Protein AF-A0A3D4ALM8-F1 (afdb_monomer)

Structure (mmCIF, N/CA/C/O backbone):
data_AF-A0A3D4ALM8-F1
#
_entry.id   AF-A0A3D4ALM8-F1
#
loop_
_atom_site.group_PDB
_atom_site.id
_atom_site.type_symbol
_atom_site.label_atom_id
_atom_site.label_alt_id
_atom_site.label_comp_id
_atom_site.label_asym_id
_atom_site.label_entity_id
_atom_site.label_seq_id
_atom_site.pdbx_PDB_ins_code
_atom_site.Cartn_x
_atom_site.Cartn_y
_atom_site.Cartn_z
_atom_site.occupancy
_atom_site.B_iso_or_equiv
_atom_site.auth_seq_id
_atom_site.auth_comp_id
_atom_site.auth_asym_id
_atom_site.auth_atom_id
_atom_site.pdbx_PDB_model_num
ATOM 1 N N . ASP A 1 1 ? -22.310 3.776 -12.510 1.00 68.56 1 ASP A N 1
ATOM 2 C CA . ASP A 1 1 ? -21.178 2.919 -12.117 1.00 68.56 1 ASP A CA 1
ATOM 3 C C . ASP A 1 1 ? -19.859 3.567 -12.463 1.00 68.56 1 ASP A C 1
ATOM 5 O O . ASP A 1 1 ? -19.744 4.200 -13.508 1.00 68.56 1 ASP A O 1
ATOM 9 N N . MET A 1 2 ? -18.900 3.468 -11.549 1.00 73.81 2 MET A N 1
ATOM 10 C CA . MET A 1 2 ? -17.525 3.905 -11.762 1.00 73.81 2 MET A CA 1
ATOM 11 C C . MET A 1 2 ? -16.694 2.675 -12.172 1.00 73.81 2 MET A C 1
ATOM 13 O O . MET A 1 2 ? -16.631 1.730 -11.391 1.00 73.81 2 MET A O 1
ATOM 17 N N . PRO A 1 3 ? -16.089 2.646 -13.374 1.00 87.69 3 PRO A N 1
ATOM 18 C CA . PRO A 1 3 ? -15.426 1.460 -13.918 1.00 87.69 3 PRO A CA 1
ATOM 19 C C . PRO A 1 3 ? -13.968 1.373 -13.446 1.00 87.69 3 PRO A C 1
ATOM 21 O O . PRO A 1 3 ? -13.044 1.419 -14.256 1.00 87.69 3 PRO A O 1
ATOM 24 N N . PHE A 1 4 ? -13.752 1.338 -12.135 1.00 90.38 4 PHE A N 1
ATOM 25 C CA . PHE A 1 4 ? -12.431 1.097 -11.562 1.00 90.38 4 PHE A CA 1
ATOM 26 C C . PHE A 1 4 ? -12.441 -0.178 -10.725 1.00 90.38 4 PHE A C 1
ATOM 28 O O . PHE A 1 4 ? -13.438 -0.488 -10.085 1.00 90.38 4 PHE A O 1
ATOM 35 N N . ASP A 1 5 ? -11.309 -0.882 -10.721 1.00 95.38 5 ASP A N 1
ATOM 36 C CA . ASP A 1 5 ? -11.120 -2.141 -9.985 1.00 95.38 5 ASP A CA 1
ATOM 37 C C . ASP A 1 5 ? -10.186 -1.975 -8.771 1.00 95.38 5 ASP A C 1
ATOM 39 O O . ASP A 1 5 ? -10.072 -2.864 -7.924 1.00 95.38 5 A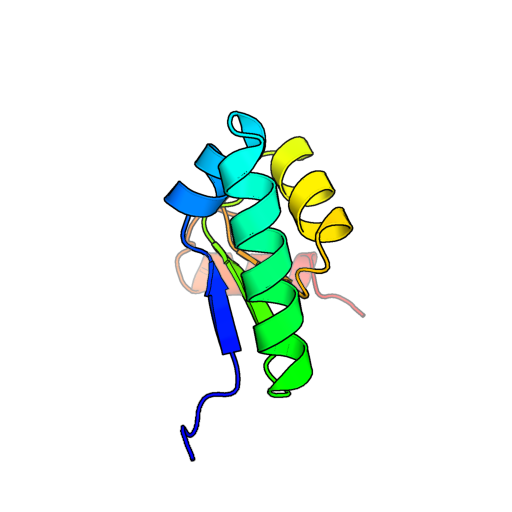SP A O 1
ATOM 43 N N . ILE A 1 6 ? -9.465 -0.847 -8.706 1.00 96.81 6 ILE A N 1
ATOM 44 C CA . ILE A 1 6 ? -8.372 -0.626 -7.755 1.00 96.81 6 ILE A CA 1
ATOM 45 C C . ILE A 1 6 ? -8.442 0.783 -7.156 1.00 96.81 6 ILE A C 1
ATOM 47 O O . ILE A 1 6 ? -8.416 1.777 -7.886 1.00 96.81 6 ILE A O 1
ATOM 51 N N . LEU A 1 7 ? -8.446 0.868 -5.825 1.00 96.81 7 LEU A N 1
ATOM 52 C CA . LEU A 1 7 ? -8.246 2.097 -5.060 1.00 96.81 7 LEU A CA 1
ATOM 53 C C . LEU A 1 7 ? -6.807 2.156 -4.536 1.00 96.81 7 LEU A C 1
ATOM 55 O O . LEU A 1 7 ? -6.307 1.207 -3.937 1.00 96.81 7 LEU A O 1
ATOM 59 N N . LYS A 1 8 ? -6.133 3.290 -4.734 1.00 97.56 8 LYS A N 1
ATOM 60 C CA . LYS A 1 8 ? -4.748 3.490 -4.288 1.00 97.56 8 LYS A CA 1
ATOM 61 C C . LYS A 1 8 ? -4.703 4.451 -3.103 1.00 97.56 8 LYS A C 1
ATOM 63 O O . LYS A 1 8 ? -5.252 5.548 -3.181 1.00 97.56 8 LYS A O 1
ATOM 68 N N . LEU A 1 9 ? -4.037 4.045 -2.026 1.00 97.69 9 LEU A N 1
ATOM 69 C CA . LEU A 1 9 ? -3.717 4.896 -0.882 1.00 97.69 9 LEU A CA 1
ATOM 70 C C . LEU A 1 9 ? -2.339 5.514 -1.117 1.00 97.69 9 LEU A C 1
ATOM 72 O O . LEU A 1 9 ? -1.353 4.790 -1.238 1.00 97.69 9 LEU A O 1
ATOM 76 N N . ASP A 1 10 ? -2.274 6.841 -1.208 1.00 96.75 10 ASP A N 1
ATOM 77 C CA . ASP A 1 10 ? -1.020 7.545 -1.468 1.00 96.75 10 ASP A CA 1
ATOM 78 C C . ASP A 1 10 ? -0.036 7.455 -0.287 1.00 96.75 10 ASP A C 1
ATOM 80 O O . ASP A 1 10 ? -0.400 7.158 0.854 1.00 96.75 10 ASP A O 1
ATOM 84 N N . ILE A 1 11 ? 1.233 7.774 -0.551 1.00 96.12 11 ILE A N 1
ATOM 85 C CA . ILE A 1 11 ? 2.290 7.741 0.467 1.00 96.12 11 ILE A CA 1
ATOM 86 C C . ILE A 1 11 ? 1.980 8.635 1.677 1.00 96.12 11 ILE A C 1
ATOM 88 O O . ILE A 1 11 ? 2.319 8.281 2.805 1.00 96.12 11 ILE A O 1
ATOM 92 N N . ASN A 1 12 ? 1.309 9.774 1.485 1.00 96.50 12 ASN A N 1
ATOM 93 C CA . ASN A 1 12 ? 1.003 10.700 2.576 1.00 96.50 12 ASN A CA 1
ATOM 94 C C . ASN A 1 12 ? -0.007 10.100 3.559 1.00 96.50 12 ASN A C 1
ATOM 96 O O . ASN A 1 12 ? 0.125 10.301 4.771 1.00 96.50 12 ASN A O 1
ATOM 100 N N . LEU A 1 13 ? -0.982 9.335 3.064 1.00 95.69 13 LEU A N 1
ATOM 101 C CA . LEU A 1 13 ? -1.898 8.551 3.885 1.00 95.69 13 LEU A CA 1
ATOM 102 C C . LEU A 1 13 ? -1.135 7.483 4.674 1.00 95.69 13 LEU A C 1
ATOM 104 O O . LEU A 1 13 ? -1.362 7.358 5.878 1.00 95.69 13 LEU A O 1
ATOM 108 N N . ILE A 1 14 ? -0.173 6.789 4.054 1.00 95.50 14 ILE A N 1
ATOM 109 C CA . I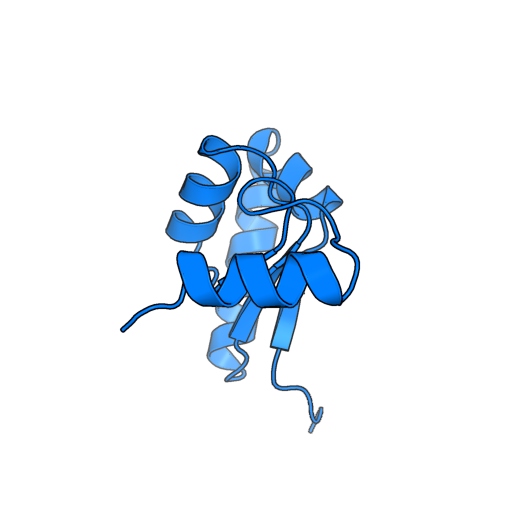LE A 1 14 ? 0.634 5.763 4.740 1.00 95.5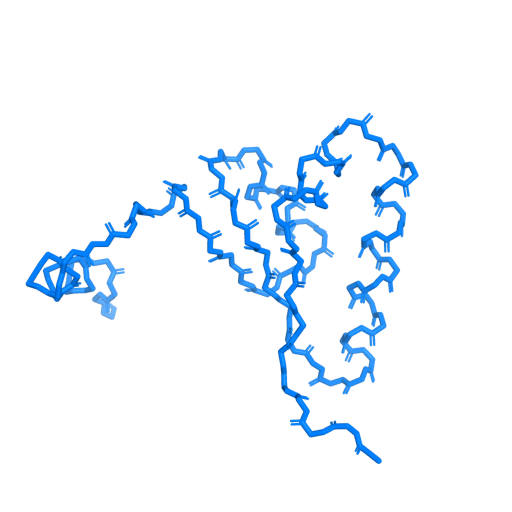0 14 ILE A CA 1
ATOM 110 C C . ILE A 1 14 ? 1.450 6.380 5.881 1.00 95.50 14 ILE A C 1
ATOM 112 O O . ILE A 1 14 ? 1.397 5.899 7.015 1.00 95.50 14 ILE A O 1
ATOM 116 N N . LYS A 1 15 ? 2.141 7.497 5.620 1.00 95.38 15 LYS A N 1
ATOM 117 C CA . LYS A 1 15 ? 2.896 8.223 6.655 1.00 95.38 15 LYS A CA 1
ATOM 118 C C . LYS A 1 15 ? 1.971 8.746 7.762 1.00 95.38 15 LYS A C 1
ATOM 120 O O . LYS A 1 15 ? 2.290 8.636 8.945 1.00 95.38 15 LYS A O 1
ATOM 125 N N . SER A 1 16 ? 0.788 9.252 7.405 1.00 95.75 16 SER A N 1
ATOM 126 C CA . SER A 1 16 ? -0.205 9.738 8.374 1.00 95.75 16 SER A CA 1
ATOM 127 C C . SER A 1 16 ? -0.767 8.619 9.255 1.00 95.75 16 SER A C 1
ATOM 129 O O . SER A 1 16 ? -0.986 8.836 10.449 1.00 95.75 16 SER A O 1
ATOM 131 N N . TYR A 1 17 ? -0.957 7.414 8.706 1.00 95.00 17 TYR A N 1
ATOM 132 C CA . TYR A 1 17 ? -1.431 6.236 9.438 1.00 95.00 17 TYR A CA 1
ATOM 133 C C . TYR A 1 17 ? -0.531 5.892 10.633 1.00 95.00 17 TYR A C 1
ATOM 135 O O . TYR A 1 17 ? -1.012 5.457 11.681 1.00 95.00 17 TYR A O 1
ATOM 143 N N . GLN A 1 18 ? 0.782 6.101 10.515 1.00 91.25 18 GLN A N 1
ATOM 144 C CA . GLN A 1 18 ? 1.717 5.773 11.592 1.00 91.25 18 GLN A CA 1
ATOM 145 C C . GLN A 1 18 ? 1.569 6.700 12.800 1.00 91.25 18 GLN A C 1
ATOM 147 O O . GLN A 1 18 ? 1.643 6.233 13.936 1.00 91.25 18 GLN A O 1
ATOM 152 N N . VAL A 1 19 ? 1.307 7.989 12.573 1.00 95.00 19 VAL A N 1
ATOM 153 C CA . VAL A 1 19 ? 1.400 9.025 13.616 1.00 95.00 19 VAL A CA 1
ATOM 154 C C . VAL A 1 19 ? 0.053 9.567 14.099 1.00 95.00 19 VAL A C 1
ATOM 156 O O . VAL A 1 19 ? 0.007 10.232 15.130 1.00 95.00 19 VAL A O 1
ATOM 159 N N . SER A 1 20 ? -1.048 9.298 13.390 1.00 96.62 20 SER A N 1
ATOM 160 C CA . SER A 1 20 ? -2.363 9.874 13.692 1.00 96.62 20 SER A CA 1
ATOM 161 C C . SER A 1 20 ? -3.440 8.806 13.835 1.00 96.62 20 SER A C 1
ATOM 163 O O . SER A 1 20 ? -3.794 8.121 12.878 1.00 96.62 20 SER A O 1
ATOM 165 N N . GLU A 1 21 ? -4.035 8.716 15.025 1.00 96.19 21 GLU A N 1
ATOM 166 C CA . GLU A 1 21 ? -5.174 7.827 15.285 1.00 96.19 21 GLU A CA 1
ATOM 167 C C . GLU A 1 21 ? -6.365 8.156 14.372 1.00 96.19 21 GLU A C 1
ATOM 169 O O . GLU A 1 21 ? -6.981 7.266 13.790 1.00 96.19 21 GLU A O 1
ATOM 174 N N . ARG A 1 22 ? -6.624 9.450 14.142 1.00 95.94 22 ARG A N 1
ATOM 175 C CA . ARG A 1 22 ? -7.655 9.898 13.200 1.00 95.94 22 ARG A CA 1
ATOM 176 C C . ARG A 1 22 ? -7.379 9.404 11.780 1.00 95.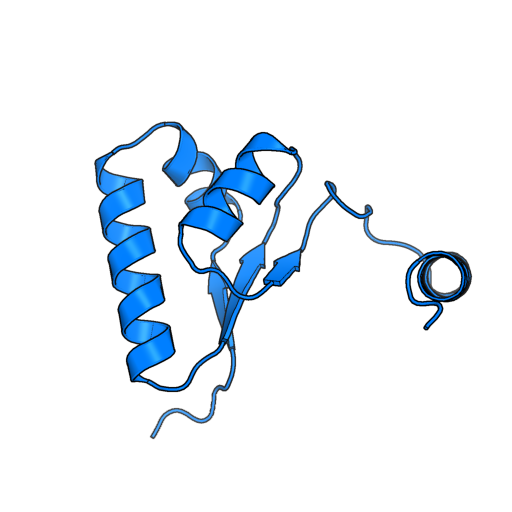94 22 ARG A C 1
ATOM 178 O O . ARG A 1 22 ? -8.311 8.979 11.105 1.00 95.94 22 ARG A O 1
ATOM 185 N N . ALA A 1 23 ? -6.126 9.458 11.326 1.00 95.25 23 ALA A N 1
ATOM 186 C CA . ALA A 1 23 ? -5.767 8.955 10.002 1.00 95.25 23 ALA A CA 1
ATOM 187 C C . ALA A 1 23 ? -5.988 7.440 9.903 1.00 95.25 23 ALA A C 1
ATOM 189 O O . ALA A 1 23 ? -6.509 6.980 8.891 1.00 95.25 23 ALA A O 1
ATOM 190 N N . ARG A 1 24 ? -5.688 6.680 10.967 1.00 96.00 24 ARG A N 1
ATOM 191 C CA . ARG A 1 24 ? -5.976 5.236 11.017 1.00 96.00 24 ARG A CA 1
ATOM 192 C C . ARG A 1 24 ? -7.462 4.944 10.835 1.00 96.00 24 ARG A C 1
ATOM 194 O O . ARG A 1 24 ? -7.797 4.112 10.000 1.00 96.00 24 ARG A O 1
ATOM 201 N N . TYR A 1 25 ? -8.342 5.658 11.542 1.00 96.31 25 TYR A N 1
ATOM 202 C CA . TYR A 1 25 ? -9.790 5.474 11.385 1.00 96.31 25 TYR A CA 1
ATOM 203 C C . TYR A 1 25 ? -10.277 5.815 9.976 1.00 96.31 25 TYR A C 1
ATOM 205 O O . TYR A 1 25 ? -11.083 5.080 9.415 1.00 96.31 25 TYR A O 1
ATOM 213 N N . VAL A 1 26 ? -9.779 6.909 9.388 1.00 95.62 26 VAL A N 1
ATOM 214 C CA . VAL A 1 26 ? -10.147 7.295 8.017 1.00 95.62 26 VAL A CA 1
ATOM 215 C C . VAL A 1 26 ? -9.706 6.228 7.021 1.00 95.62 26 VAL A C 1
ATOM 217 O O . VAL A 1 26 ? -10.507 5.807 6.195 1.00 95.62 26 VAL A O 1
ATOM 220 N N . ILE A 1 27 ? -8.462 5.762 7.112 1.00 96.44 27 ILE A N 1
ATOM 221 C CA . ILE A 1 27 ? -7.915 4.776 6.175 1.00 96.44 27 ILE A CA 1
ATOM 222 C C . ILE A 1 27 ? -8.634 3.429 6.314 1.00 96.44 27 ILE A C 1
ATOM 224 O O . ILE A 1 27 ? -8.976 2.836 5.299 1.00 96.44 27 ILE A O 1
ATOM 228 N N . GLN A 1 28 ? -8.966 2.999 7.535 1.00 96.81 28 GLN A N 1
ATOM 229 C CA . GLN A 1 28 ? -9.789 1.802 7.762 1.00 96.8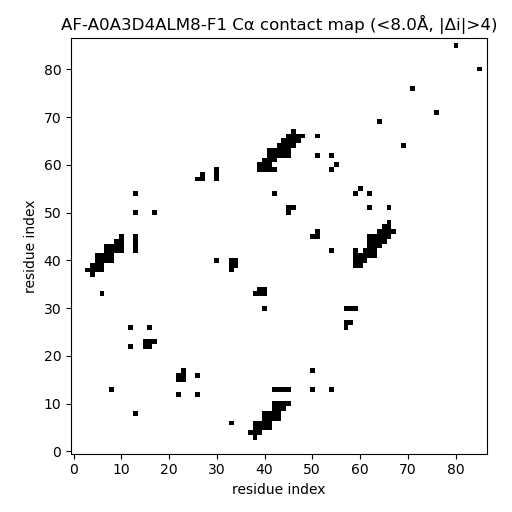1 28 GLN A CA 1
ATOM 230 C C . GLN A 1 28 ? -11.216 1.943 7.215 1.00 96.81 28 GLN A C 1
ATOM 232 O O . GLN A 1 28 ? -11.798 0.974 6.740 1.00 96.81 28 GLN A O 1
ATOM 237 N N . ALA A 1 29 ? -11.812 3.136 7.285 1.00 97.38 29 ALA A N 1
ATOM 238 C CA . ALA A 1 29 ? -13.132 3.373 6.702 1.00 97.38 29 ALA A CA 1
ATOM 239 C C . ALA A 1 29 ? -13.087 3.354 5.164 1.00 97.38 29 ALA A C 1
ATOM 241 O O . ALA A 1 29 ? -13.981 2.795 4.534 1.00 97.38 29 ALA A O 1
ATOM 242 N N . VAL A 1 30 ? -12.040 3.940 4.570 1.00 96.50 30 VAL A N 1
ATOM 243 C CA . VAL A 1 30 ? -11.814 3.937 3.116 1.00 96.50 30 VAL A CA 1
ATOM 244 C C . VAL A 1 30 ? -11.561 2.524 2.600 1.00 96.50 30 VAL A C 1
ATOM 246 O O . VAL A 1 30 ? -12.140 2.151 1.585 1.00 96.50 30 VAL A O 1
ATOM 249 N N . GLU A 1 31 ? -10.732 1.744 3.295 1.00 97.69 31 GLU A N 1
ATOM 250 C CA . GLU A 1 31 ? -10.454 0.346 2.953 1.00 97.69 31 GLU A CA 1
ATOM 251 C C . GLU A 1 31 ? -11.742 -0.488 2.949 1.00 97.69 31 GLU A C 1
ATOM 253 O O . GLU A 1 31 ? -12.083 -1.075 1.923 1.00 97.69 31 GLU A O 1
ATOM 258 N N . ARG A 1 32 ? -12.538 -0.415 4.022 1.00 97.69 32 ARG A N 1
ATOM 259 C CA . ARG A 1 32 ? -13.818 -1.130 4.117 1.00 97.69 32 ARG A CA 1
ATOM 260 C C . ARG A 1 32 ? -14.782 -0.753 2.997 1.00 97.69 32 ARG A C 1
ATOM 262 O O . ARG A 1 32 ? -15.381 -1.626 2.378 1.00 97.69 32 ARG A O 1
ATOM 269 N N . MET A 1 33 ? -14.924 0.545 2.732 1.00 96.81 33 MET A N 1
ATOM 270 C CA . MET A 1 33 ? -15.768 1.042 1.647 1.00 96.81 33 MET A CA 1
ATOM 271 C C . MET A 1 33 ? -15.299 0.501 0.289 1.00 96.81 33 MET A C 1
ATOM 273 O O . MET A 1 33 ? -16.125 0.095 -0.523 1.00 96.81 33 MET A O 1
ATOM 277 N N . ALA A 1 34 ? -13.987 0.477 0.038 1.00 96.62 34 ALA A N 1
ATOM 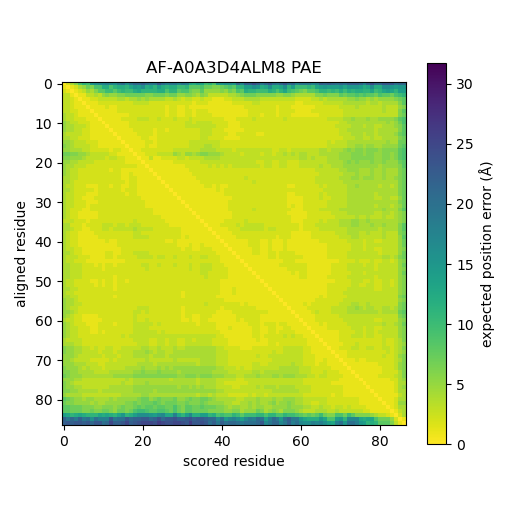278 C CA . ALA A 1 34 ? -13.432 -0.038 -1.209 1.00 96.62 34 ALA A CA 1
ATOM 279 C C . ALA A 1 34 ? -13.785 -1.520 -1.409 1.00 96.62 34 ALA A C 1
ATOM 281 O O . ALA A 1 34 ? -14.287 -1.883 -2.473 1.00 96.62 34 ALA A O 1
ATOM 282 N N . HIS A 1 35 ? -13.622 -2.353 -0.378 1.00 96.38 35 HIS A N 1
ATOM 283 C CA . HIS A 1 35 ? -14.005 -3.767 -0.441 1.00 96.38 35 HIS A CA 1
ATOM 284 C C . HIS A 1 35 ? -15.515 -3.975 -0.606 1.00 96.38 35 HIS A C 1
ATOM 286 O O . HIS A 1 35 ? -15.923 -4.830 -1.389 1.00 96.38 35 HIS A O 1
ATOM 292 N N . GLU A 1 36 ? -16.358 -3.180 0.061 1.00 96.12 36 GLU A N 1
ATOM 293 C CA . GLU A 1 36 ? -17.823 -3.218 -0.119 1.00 96.12 36 GLU A CA 1
ATOM 294 C C . GLU A 1 36 ? -18.247 -2.847 -1.548 1.00 96.12 36 GLU A C 1
ATOM 296 O O . GLU A 1 36 ? -19.251 -3.348 -2.057 1.00 96.12 36 GLU A O 1
ATOM 301 N N . MET A 1 37 ? -17.458 -2.008 -2.219 1.00 94.88 37 MET A N 1
ATOM 302 C CA . MET A 1 37 ? -17.624 -1.663 -3.631 1.00 94.88 37 MET A CA 1
ATOM 303 C C . MET A 1 37 ? -17.009 -2.698 -4.591 1.00 94.88 37 MET A C 1
ATOM 305 O O . MET A 1 37 ? -17.099 -2.519 -5.804 1.00 94.88 37 MET A O 1
ATOM 309 N N . GLY A 1 38 ? -16.397 -3.772 -4.079 1.00 95.00 38 GLY A N 1
ATOM 310 C CA . GLY A 1 38 ? -15.738 -4.806 -4.881 1.00 95.00 38 GLY A CA 1
ATOM 311 C C . GLY A 1 38 ? -14.375 -4.395 -5.447 1.00 95.00 38 GLY A C 1
ATOM 312 O O . GLY A 1 38 ? -13.911 -5.002 -6.409 1.00 95.00 38 GLY A O 1
ATOM 313 N N . LEU A 1 39 ? -13.741 -3.366 -4.881 1.00 96.94 39 LEU A N 1
ATOM 314 C CA . LEU A 1 39 ? -12.433 -2.868 -5.306 1.00 96.94 39 LEU A CA 1
ATOM 315 C C . LEU A 1 39 ? -11.315 -3.542 -4.520 1.00 96.94 39 LEU A C 1
ATOM 317 O O . LEU A 1 39 ? -11.467 -3.808 -3.333 1.00 96.94 39 LEU A O 1
ATOM 321 N N . SER A 1 40 ? -10.155 -3.706 -5.147 1.00 97.62 40 SER A N 1
ATOM 322 C CA . SER A 1 40 ? -8.907 -4.008 -4.437 1.00 97.62 40 SER A CA 1
ATOM 323 C C . SER A 1 40 ? -8.208 -2.726 -3.979 1.00 97.62 40 SER A C 1
ATOM 325 O O . SER A 1 40 ? -8.331 -1.675 -4.612 1.00 97.62 40 SER A O 1
ATOM 327 N N . VAL A 1 41 ? -7.457 -2.794 -2.884 1.00 98.19 41 VAL A N 1
ATOM 328 C CA . VAL A 1 41 ? -6.745 -1.657 -2.294 1.00 98.19 41 VAL A CA 1
ATOM 329 C C . VAL A 1 41 ? -5.234 -1.851 -2.406 1.00 98.19 41 VAL A C 1
ATOM 331 O O . VAL A 1 41 ? -4.689 -2.886 -2.021 1.00 98.19 41 VAL A O 1
ATOM 334 N N . VAL A 1 42 ? -4.533 -0.825 -2.898 1.00 98.25 42 VAL A N 1
ATOM 335 C CA . VAL A 1 42 ? -3.063 -0.793 -2.985 1.00 98.25 42 VAL A CA 1
ATOM 336 C C . VAL A 1 42 ? -2.512 0.351 -2.146 1.00 98.25 42 VAL A C 1
ATOM 338 O O . VAL A 1 42 ? -2.872 1.504 -2.373 1.00 98.25 42 VAL A O 1
ATOM 341 N N . ALA A 1 43 ? -1.599 0.068 -1.217 1.00 98.12 43 ALA A N 1
ATOM 342 C CA . ALA A 1 43 ? -0.853 1.110 -0.506 1.00 98.12 43 ALA A CA 1
ATOM 343 C C . ALA A 1 43 ? 0.429 1.484 -1.258 1.00 98.12 43 ALA A C 1
ATOM 345 O O . ALA A 1 43 ? 1.289 0.633 -1.486 1.00 98.12 43 ALA A O 1
ATOM 346 N N . GLU A 1 44 ? 0.582 2.757 -1.616 1.00 98.00 44 GLU A N 1
ATOM 347 C CA . GLU A 1 44 ? 1.755 3.275 -2.317 1.00 98.00 44 GLU A CA 1
ATOM 348 C C . GLU A 1 44 ? 2.769 3.926 -1.381 1.00 98.00 44 GLU A C 1
ATOM 350 O O . GLU A 1 44 ? 2.424 4.577 -0.399 1.00 98.00 44 GLU A O 1
ATOM 355 N N . GLY A 1 45 ? 4.047 3.810 -1.737 1.00 97.00 45 GLY A N 1
ATOM 356 C CA . GLY A 1 45 ? 5.137 4.421 -0.990 1.00 97.00 45 GLY A CA 1
ATOM 357 C C . GLY A 1 45 ? 5.435 3.729 0.339 1.00 97.00 45 GLY A C 1
ATOM 358 O O . GLY A 1 45 ? 5.886 4.385 1.271 1.00 97.00 45 GLY A O 1
ATOM 359 N N . VAL A 1 46 ? 5.194 2.418 0.438 1.00 98.00 46 VAL A N 1
ATOM 360 C CA . VAL A 1 46 ? 5.599 1.621 1.606 1.00 98.00 46 VAL A CA 1
ATOM 361 C C . VAL A 1 46 ? 7.109 1.369 1.561 1.00 98.00 46 VAL A C 1
ATOM 363 O O . VAL A 1 46 ? 7.622 0.763 0.619 1.00 98.00 46 VAL A O 1
ATOM 366 N N . GLU A 1 47 ? 7.842 1.829 2.571 1.00 97.69 47 GLU A N 1
ATOM 367 C CA . GLU A 1 47 ? 9.313 1.822 2.585 1.00 97.69 47 GLU A CA 1
ATOM 368 C C . GLU A 1 47 ? 9.890 0.965 3.714 1.00 97.69 47 GLU A C 1
ATOM 370 O O . GLU A 1 47 ? 11.010 0.466 3.610 1.00 97.69 47 GLU A O 1
ATOM 375 N N . THR A 1 48 ? 9.127 0.764 4.786 1.00 97.12 48 THR A N 1
ATOM 376 C CA . THR A 1 48 ? 9.571 0.069 5.995 1.00 97.12 48 THR A CA 1
ATOM 377 C C . THR A 1 48 ? 8.727 -1.166 6.292 1.00 97.12 48 THR A C 1
ATOM 379 O O . THR A 1 48 ? 7.561 -1.272 5.909 1.00 97.12 48 THR A O 1
ATOM 382 N N . LYS A 1 49 ? 9.308 -2.103 7.052 1.00 97.12 49 LYS A N 1
ATOM 383 C CA . LYS A 1 49 ? 8.585 -3.289 7.530 1.00 97.12 49 LYS A CA 1
ATOM 384 C C . LYS A 1 49 ? 7.381 -2.916 8.400 1.00 97.12 49 LYS A C 1
ATOM 386 O O . LYS A 1 49 ? 6.349 -3.567 8.323 1.00 97.12 49 LYS A O 1
ATOM 391 N N . GLU A 1 50 ? 7.510 -1.868 9.208 1.00 96.75 50 GLU A N 1
ATOM 392 C CA . GLU A 1 50 ? 6.426 -1.403 10.071 1.00 96.75 50 GLU A CA 1
ATOM 393 C C . GLU A 1 50 ? 5.231 -0.892 9.255 1.00 96.75 50 GLU A C 1
ATOM 395 O O . GLU A 1 50 ? 4.092 -1.256 9.539 1.00 96.75 50 GLU A O 1
ATOM 400 N N . GLU A 1 51 ? 5.474 -0.096 8.210 1.00 96.94 51 GLU A N 1
ATOM 401 C CA . GLU A 1 51 ? 4.424 0.352 7.285 1.00 96.94 51 GLU A CA 1
ATOM 402 C C . GLU A 1 51 ? 3.762 -0.835 6.575 1.00 96.94 51 GLU A C 1
ATOM 404 O O . GLU A 1 51 ? 2.536 -0.892 6.510 1.00 96.94 51 GLU A O 1
ATOM 409 N N . PHE A 1 52 ? 4.547 -1.814 6.110 1.00 97.31 52 PHE A N 1
ATOM 410 C CA . PHE A 1 52 ? 4.020 -3.045 5.515 1.00 97.31 52 PHE A CA 1
ATOM 411 C C . PHE A 1 52 ? 3.114 -3.814 6.485 1.00 97.31 52 PHE A C 1
ATOM 413 O O . PHE A 1 52 ? 1.975 -4.135 6.144 1.00 97.31 52 PHE A O 1
ATOM 420 N N . ASP A 1 53 ? 3.587 -4.072 7.707 1.00 97.12 53 ASP A N 1
ATOM 421 C CA . ASP A 1 53 ? 2.826 -4.802 8.723 1.00 97.12 53 ASP A CA 1
ATOM 422 C C . ASP A 1 53 ? 1.540 -4.048 9.104 1.00 97.12 53 ASP A C 1
ATOM 424 O O . ASP A 1 53 ? 0.500 -4.664 9.346 1.00 97.12 53 ASP A O 1
ATOM 428 N N . ASN A 1 54 ? 1.586 -2.715 9.127 1.00 95.75 54 ASN A N 1
ATOM 429 C CA . ASN A 1 54 ? 0.430 -1.863 9.384 1.00 95.75 54 ASN A CA 1
ATOM 430 C C . ASN A 1 54 ? -0.602 -1.921 8.253 1.00 95.75 54 ASN A C 1
ATOM 432 O O . ASN A 1 54 ? -1.788 -2.081 8.539 1.00 95.75 54 ASN A O 1
ATOM 436 N N . MET A 1 55 ? -0.172 -1.834 6.992 1.00 96.88 55 MET A N 1
ATOM 437 C CA . MET A 1 55 ? -1.074 -1.927 5.838 1.00 96.88 55 MET A CA 1
ATOM 438 C C . MET A 1 55 ? -1.703 -3.311 5.727 1.00 96.88 55 MET A C 1
ATOM 440 O O . MET A 1 55 ? -2.915 -3.423 5.553 1.00 96.88 55 MET A O 1
ATOM 444 N N . ARG A 1 56 ? -0.917 -4.365 5.968 1.00 96.06 56 ARG A N 1
ATOM 445 C CA . ARG A 1 56 ? -1.420 -5.739 6.033 1.00 96.06 56 ARG A CA 1
ATOM 446 C C . ARG A 1 56 ? -2.479 -5.918 7.123 1.00 96.06 56 ARG A C 1
ATOM 448 O O . ARG A 1 56 ? -3.491 -6.567 6.890 1.00 96.06 56 ARG A O 1
ATOM 455 N N . LYS A 1 57 ? -2.269 -5.350 8.317 1.00 95.19 57 LYS A N 1
ATOM 456 C CA . LYS A 1 57 ? -3.265 -5.378 9.408 1.00 95.19 57 LYS A CA 1
ATOM 457 C C . LYS A 1 57 ? -4.511 -4.551 9.097 1.00 95.19 57 LYS A C 1
ATOM 459 O O . LYS A 1 57 ? -5.574 -4.867 9.617 1.00 95.19 57 LYS A O 1
ATOM 464 N N . CYS A 1 58 ? -4.367 -3.492 8.303 1.00 95.25 58 CYS A N 1
ATOM 465 C CA . CYS A 1 58 ? -5.468 -2.634 7.881 1.00 95.25 58 CYS A CA 1
ATOM 466 C C . CYS A 1 58 ? -6.379 -3.298 6.835 1.00 95.25 58 CYS A C 1
ATOM 468 O O . CYS A 1 58 ? -7.443 -2.755 6.582 1.00 95.25 58 CYS A O 1
ATOM 470 N N . GLY A 1 59 ? -5.983 -4.438 6.252 1.00 95.94 59 GLY A N 1
ATOM 471 C CA . GLY A 1 59 ? -6.759 -5.129 5.215 1.00 95.94 59 GLY A CA 1
ATOM 472 C C . GLY A 1 59 ? -6.376 -4.754 3.780 1.00 95.94 59 GLY A C 1
ATOM 473 O O . GLY A 1 59 ? -6.998 -5.222 2.837 1.00 95.94 59 GLY A O 1
ATOM 474 N N . VAL A 1 60 ? -5.311 -3.968 3.587 1.00 97.69 60 VAL A N 1
ATOM 475 C CA . VAL A 1 60 ? -4.818 -3.614 2.247 1.00 97.69 60 VAL A CA 1
ATOM 476 C C . VAL A 1 60 ? -4.337 -4.864 1.496 1.00 97.69 60 VAL A C 1
ATOM 478 O O . VAL A 1 60 ? -3.513 -5.622 2.014 1.00 97.69 60 VAL A O 1
ATOM 481 N N . ASP A 1 61 ? -4.801 -5.039 0.255 1.00 98.19 61 ASP A N 1
ATOM 482 C CA . ASP A 1 61 ? -4.574 -6.245 -0.555 1.00 98.19 61 ASP A CA 1
ATOM 483 C C . ASP A 1 61 ? -3.145 -6.353 -1.095 1.00 98.19 61 ASP A C 1
ATOM 485 O O . ASP A 1 61 ? -2.570 -7.440 -1.181 1.00 98.19 61 ASP A O 1
ATOM 489 N N . SER A 1 62 ? -2.550 -5.223 -1.478 1.00 97.38 62 SER A N 1
ATOM 490 C CA . SER A 1 62 ? -1.175 -5.191 -1.978 1.00 97.38 62 SER A CA 1
ATOM 491 C C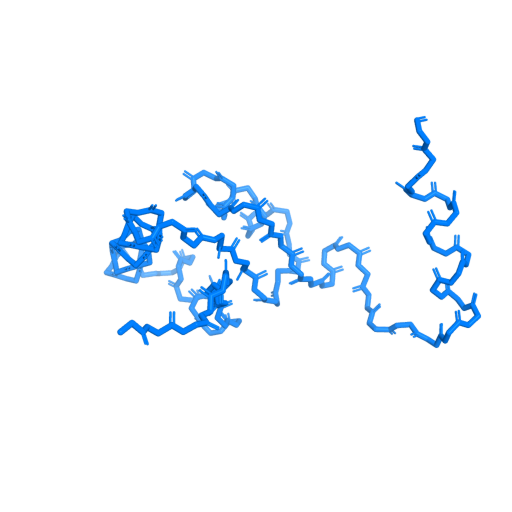 . SER A 1 62 ? -0.465 -3.881 -1.656 1.00 97.38 62 SER A C 1
ATOM 493 O O . SER A 1 62 ? -1.079 -2.861 -1.349 1.00 97.38 62 SER A O 1
ATOM 495 N N . ILE A 1 63 ? 0.865 -3.905 -1.708 1.00 97.12 63 ILE A N 1
ATOM 496 C CA . ILE A 1 63 ? 1.680 -2.714 -1.478 1.00 97.12 63 ILE A CA 1
ATOM 497 C C . ILE A 1 63 ? 2.600 -2.452 -2.668 1.00 97.12 63 ILE A C 1
ATOM 499 O O . ILE A 1 63 ? 3.055 -3.373 -3.347 1.00 97.12 63 ILE A O 1
ATOM 503 N N . GLN A 1 64 ? 2.939 -1.185 -2.857 1.00 97.12 64 GLN A N 1
ATOM 504 C CA . GLN A 1 64 ? 3.986 -0.721 -3.749 1.00 97.12 64 GLN A CA 1
ATOM 505 C C . GLN A 1 64 ? 4.913 0.202 -2.963 1.00 97.12 64 GLN A C 1
ATOM 507 O O . GLN A 1 64 ? 4.464 1.153 -2.330 1.00 97.12 64 GLN A O 1
ATOM 512 N N . GLY A 1 65 ? 6.222 -0.014 -3.047 1.00 96.75 65 GLY A N 1
ATOM 513 C CA . GLY A 1 65 ? 7.189 0.933 -2.506 1.00 96.75 65 GLY A CA 1
ATOM 514 C C . GLY A 1 65 ? 8.580 0.347 -2.324 1.00 96.75 65 GLY A C 1
ATOM 515 O O . GLY A 1 65 ? 8.843 -0.810 -2.667 1.00 96.75 65 GLY A O 1
ATOM 516 N N . PHE A 1 66 ? 9.483 1.169 -1.788 1.00 97.25 66 PHE A N 1
ATOM 517 C CA . PHE A 1 66 ? 10.900 0.823 -1.667 1.00 97.25 66 PHE A CA 1
ATOM 518 C C . PHE A 1 66 ? 11.165 -0.320 -0.690 1.00 97.25 66 PHE A C 1
ATOM 520 O O . PHE A 1 66 ? 12.264 -0.866 -0.710 1.00 97.25 66 PHE A O 1
ATOM 527 N N . TYR A 1 67 ? 10.166 -0.716 0.106 1.00 96.50 67 TYR A N 1
ATOM 528 C CA . TYR A 1 67 ? 10.231 -1.928 0.911 1.00 96.50 67 TYR A CA 1
ATOM 529 C C . TYR A 1 67 ? 10.535 -3.173 0.061 1.00 96.50 67 TYR A C 1
ATOM 531 O O . TYR A 1 67 ? 11.297 -4.034 0.493 1.00 96.50 67 TYR A O 1
ATOM 539 N N . PHE A 1 68 ? 9.985 -3.249 -1.158 1.00 94.00 68 PHE A N 1
ATOM 540 C CA . PHE A 1 68 ? 10.316 -4.310 -2.113 1.00 94.00 68 PHE A CA 1
ATOM 541 C C . PHE A 1 68 ? 11.457 -3.912 -3.043 1.00 94.00 68 PHE A C 1
ATOM 543 O O . PHE A 1 68 ? 12.451 -4.627 -3.154 1.00 94.00 68 PHE A O 1
ATOM 550 N N . SER A 1 69 ? 11.305 -2.788 -3.744 1.00 96.06 69 SER A N 1
ATOM 551 C CA . SER A 1 69 ? 12.309 -2.295 -4.683 1.00 96.06 69 SER A CA 1
ATOM 552 C C . SER A 1 69 ? 12.081 -0.824 -5.003 1.00 96.06 69 SER A C 1
ATOM 554 O O . SER A 1 69 ? 10.951 -0.332 -5.021 1.00 96.06 69 SER A O 1
ATOM 55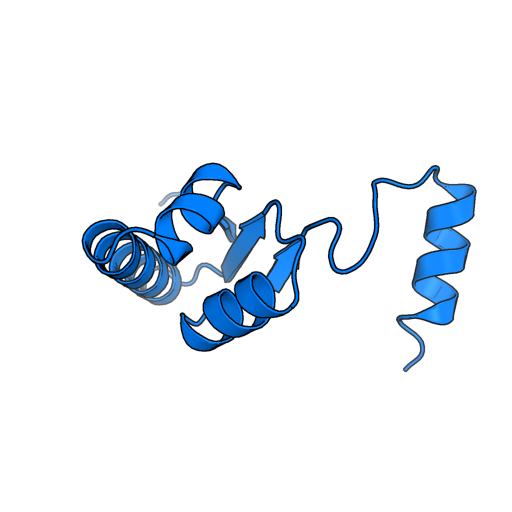6 N N . LYS A 1 70 ? 13.163 -0.121 -5.340 1.00 95.94 70 LYS A N 1
ATOM 557 C CA . LYS A 1 70 ? 13.073 1.153 -6.065 1.00 95.94 70 LYS A CA 1
ATOM 558 C C . LYS A 1 70 ? 12.590 0.910 -7.506 1.00 95.94 70 LYS A C 1
ATOM 560 O O . LYS A 1 70 ? 12.671 -0.227 -7.970 1.00 95.94 70 LYS A O 1
ATOM 565 N N . PRO A 1 71 ? 12.111 1.942 -8.228 1.00 95.94 71 PRO A N 1
ATOM 566 C CA . PRO A 1 71 ? 11.887 1.863 -9.665 1.00 95.94 71 PRO A CA 1
ATOM 567 C C . PRO A 1 71 ? 13.146 1.364 -10.370 1.00 95.94 71 PRO A C 1
ATOM 569 O O . PRO A 1 71 ? 14.235 1.886 -10.131 1.00 95.94 71 PRO A O 1
ATOM 572 N N . LEU A 1 72 ? 12.985 0.352 -11.217 1.00 96.94 72 LEU A N 1
ATOM 573 C CA . LEU A 1 72 ? 14.081 -0.297 -11.925 1.00 96.94 72 LEU A CA 1
ATOM 574 C C . LEU A 1 72 ? 13.974 -0.020 -13.429 1.00 96.94 72 LEU A C 1
ATOM 576 O O . LEU A 1 72 ? 12.863 -0.009 -13.970 1.00 96.94 72 LEU A O 1
ATOM 580 N N . PRO A 1 73 ? 15.104 0.142 -14.137 1.00 97.88 73 PRO A N 1
ATOM 581 C CA . PRO A 1 73 ? 15.139 -0.004 -15.583 1.00 97.88 73 PRO A CA 1
ATOM 582 C C . PRO A 1 73 ? 14.599 -1.372 -16.018 1.00 97.88 73 PRO A C 1
ATOM 584 O O . PRO A 1 73 ? 14.686 -2.355 -15.283 1.00 97.88 73 PRO A O 1
ATOM 587 N N . VAL A 1 74 ? 14.100 -1.463 -17.252 1.00 96.94 74 VAL A N 1
ATOM 588 C CA . VAL A 1 74 ? 13.449 -2.685 -17.760 1.00 96.94 74 VAL A CA 1
ATOM 589 C C . VAL A 1 74 ? 14.311 -3.946 -17.609 1.00 96.94 74 VAL A C 1
ATOM 591 O O . VAL A 1 74 ? 13.797 -4.994 -17.236 1.00 96.94 74 VAL A O 1
ATOM 594 N N . TYR A 1 75 ? 15.623 -3.859 -17.841 1.00 96.75 75 TYR A N 1
ATOM 595 C CA . TYR A 1 75 ? 16.517 -5.016 -17.753 1.00 96.75 75 TYR A CA 1
ATOM 596 C C . TYR A 1 75 ? 16.670 -5.520 -16.308 1.00 96.75 75 TYR A C 1
ATOM 598 O O . TYR A 1 75 ? 16.559 -6.720 -16.064 1.00 96.75 75 TYR A O 1
ATOM 606 N N . GLU A 1 76 ? 16.824 -4.608 -15.345 1.00 96.94 76 GLU A N 1
ATOM 607 C CA . GLU A 1 76 ? 16.868 -4.923 -13.913 1.00 96.94 76 GLU A CA 1
ATOM 608 C C . GLU A 1 76 ? 15.523 -5.444 -13.400 1.00 96.94 76 GLU A C 1
ATOM 610 O O . GLU A 1 76 ? 15.492 -6.375 -12.600 1.00 96.94 76 GLU A O 1
ATOM 615 N N . PHE A 1 77 ? 14.406 -4.897 -13.890 1.00 95.81 77 PHE A N 1
ATOM 616 C CA . PHE A 1 77 ? 13.070 -5.377 -13.540 1.00 95.81 77 PHE A CA 1
ATOM 617 C C . PHE A 1 77 ? 12.855 -6.837 -13.961 1.00 95.81 77 PHE A C 1
ATOM 619 O O . PHE A 1 77 ? 12.346 -7.640 -13.178 1.00 95.81 77 PHE A O 1
ATOM 626 N N . MET A 1 78 ? 13.289 -7.209 -15.170 1.00 96.00 78 MET A N 1
ATOM 627 C CA . MET A 1 78 ? 13.179 -8.592 -15.650 1.00 96.00 78 MET A CA 1
ATOM 628 C C . MET A 1 78 ? 13.979 -9.565 -14.775 1.00 96.00 78 MET A C 1
ATOM 630 O O . MET A 1 78 ? 13.510 -10.667 -14.488 1.00 96.00 78 MET A O 1
ATOM 634 N N . ASP A 1 79 ? 15.166 -9.160 -14.322 1.00 95.19 79 ASP A N 1
ATOM 635 C CA . ASP A 1 79 ? 15.957 -9.936 -13.364 1.00 95.19 79 ASP A CA 1
ATOM 636 C C . ASP A 1 79 ? 15.295 -10.006 -11.986 1.00 95.19 79 ASP A C 1
ATOM 638 O O . ASP A 1 79 ? 15.266 -11.074 -11.370 1.00 95.19 79 ASP A O 1
ATOM 642 N N . PHE A 1 80 ? 14.742 -8.889 -11.512 1.00 94.88 80 PHE A N 1
ATOM 643 C CA . PHE A 1 80 ? 14.047 -8.807 -10.234 1.00 94.88 80 PHE A CA 1
ATOM 644 C C . PHE A 1 80 ? 12.868 -9.783 -10.180 1.00 94.88 80 PHE A C 1
ATOM 646 O O . PHE A 1 80 ? 12.805 -10.601 -9.262 1.00 94.88 80 PHE A O 1
ATOM 653 N N . ILE A 1 81 ? 11.987 -9.763 -11.185 1.00 93.88 81 ILE A N 1
ATOM 654 C CA . ILE A 1 81 ? 10.810 -10.639 -11.241 1.00 93.88 81 ILE A CA 1
ATOM 655 C C . ILE A 1 81 ? 11.217 -12.113 -11.312 1.00 93.88 81 ILE A C 1
ATOM 657 O O . ILE A 1 81 ? 10.660 -12.923 -10.579 1.00 93.88 81 ILE A O 1
ATOM 661 N N . ARG A 1 82 ? 12.228 -12.479 -12.113 1.00 93.25 82 ARG A N 1
ATOM 662 C CA . ARG A 1 82 ? 12.713 -13.873 -12.168 1.00 93.25 82 ARG A CA 1
ATOM 663 C C . ARG A 1 82 ? 13.176 -14.393 -10.805 1.00 93.25 82 ARG A C 1
ATOM 665 O O . ARG A 1 82 ? 12.924 -15.549 -10.478 1.00 93.25 82 ARG A O 1
ATOM 672 N N . ARG A 1 83 ? 13.848 -13.553 -10.013 1.00 93.06 83 ARG A N 1
ATOM 673 C CA . ARG A 1 83 ? 14.376 -13.937 -8.693 1.00 93.06 83 ARG A CA 1
ATOM 674 C C . ARG A 1 83 ? 13.307 -13.998 -7.602 1.00 93.06 83 ARG A C 1
ATOM 676 O O . ARG A 1 83 ? 13.447 -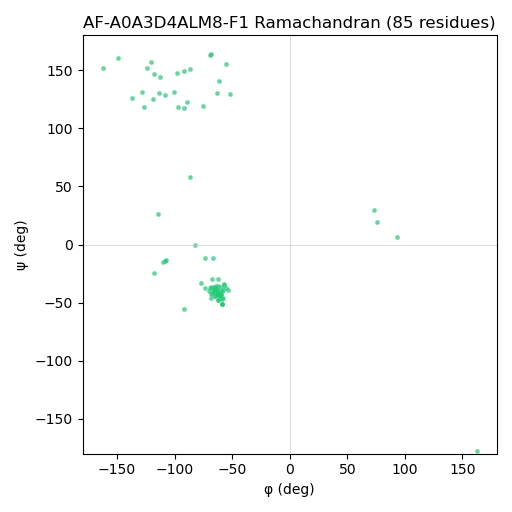14.811 -6.698 1.00 93.06 83 ARG A O 1
ATOM 683 N N . HIS A 1 84 ? 12.283 -13.148 -7.671 1.00 90.19 84 HIS A N 1
ATOM 684 C CA . HIS A 1 84 ? 11.333 -12.953 -6.566 1.00 90.19 84 HIS A CA 1
ATOM 685 C C . HIS A 1 84 ? 9.923 -13.503 -6.834 1.00 90.19 84 HIS A C 1
ATOM 687 O O . HIS A 1 84 ? 9.179 -13.692 -5.880 1.00 90.19 84 HIS A O 1
ATOM 693 N N . ASN A 1 85 ? 9.576 -13.808 -8.091 1.00 84.19 85 ASN A N 1
ATOM 694 C CA . ASN A 1 85 ? 8.285 -14.394 -8.484 1.00 84.19 85 ASN A CA 1
ATOM 695 C C . ASN A 1 85 ? 8.432 -15.819 -9.050 1.00 84.19 85 ASN A C 1
ATOM 697 O O . ASN A 1 85 ? 7.619 -16.242 -9.872 1.00 84.19 85 ASN A O 1
ATOM 701 N N . SER A 1 86 ? 9.483 -16.552 -8.667 1.00 57.94 86 SER A N 1
ATOM 702 C CA . SER A 1 86 ? 9.520 -17.991 -8.962 1.00 57.94 86 SER A CA 1
ATOM 703 C C . SER A 1 86 ? 8.341 -18.686 -8.254 1.00 57.94 86 SER A C 1
ATOM 705 O O . SER A 1 86 ? 8.015 -18.272 -7.140 1.00 57.94 86 SER A O 1
ATOM 707 N N . PRO A 1 87 ? 7.681 -19.669 -8.899 1.00 53.59 87 PRO A N 1
ATOM 708 C CA . PRO A 1 87 ? 6.557 -20.401 -8.312 1.00 53.59 87 PRO A CA 1
ATOM 709 C C . PRO A 1 87 ? 6.923 -21.112 -7.004 1.00 53.59 87 PRO A C 1
ATOM 711 O O . PRO A 1 87 ? 8.112 -21.472 -6.832 1.00 53.59 87 PRO A O 1
#

pLDDT: mean 94.47, std 7.35, range [53.59, 98.25]

Mean predicted aligned error: 3.37 Å

Secondary structure (DSSP, 8-state):
----SEEEE-HHHHHHHHH-HHHHHHHHHHHHHHHHTT-EEEEE---SHHHHHHHHHHT-SEEESTTT-----HHHHHHHHHHH---

Sequence (87 aa):
DMPFDILKLDINLIKSYQVSERARYVIQAVERMAHEMGLSVVAEGVETKEEFDNMRKCGVDSIQGFYFSKPLPVYEFMDFIRRHNSP

Nearest PDB structures (foldseek):
  9ce0-assembly1_B  TM=9.542E-01  e=4.684E-06  Escherichia coli
  8arv-assembly1_B  TM=9.015E-01  e=1.058E-05  Pseudomonas aeruginosa PAO1
  6hq7-assembly1_A  TM=9.729E-01  e=3.841E-05  Bdellovibrio bacteriovorus HD100
  3u2e-assembly1_B  TM=9.219E-01  e=3.134E-05  Caulobacter vibrioides CB15
  6hq7-assembly1_B  TM=9.720E-01  e=9.936E-05  Bdellovibrio bacteriovorus HD100

Radius of gyration: 14.45 Å; Cα contacts (8 Å, |Δi|>4): 101; chains: 1; bounding box: 38×31×33 Å

Solvent-accessible surface area (backbone atoms only — not comparable to full-atom values): 5034 Å² total; per-residue (Å²): 138,78,97,66,59,69,47,76,42,51,40,67,57,56,59,36,40,77,79,30,73,70,42,39,54,50,52,45,51,52,48,51,51,36,50,76,71,70,26,45,38,34,38,33,64,34,57,43,70,66,53,47,55,50,40,53,73,57,66,43,74,44,76,42,31,55,56,82,47,68,95,61,59,72,72,57,41,56,53,50,48,61,72,74,65,62,132

Foldseek 3Di:
DDPAQEDEAEPVLLVCCVPDPVSVVVLLVVCVVCVVVNHAYEYEADQDPVSVVSCVVSVHPYYYHPVQHDDDDPVVVVVSCVVPVDD